Protein AF-A0A9E5Z0H8-F1 (afdb_monomer_lite)

Secondary structure (DSSP, 8-state):
------EEEEEEETTEEEEEESS---TT-EEEEEEGGGEEEEEEEEEEETTEEEEEE-S-HHHHHHHHHHHHT-

Structure (mmCIF, N/CA/C/O backbone):
data_AF-A0A9E5Z0H8-F1
#
_entry.id   AF-A0A9E5Z0H8-F1
#
loop_
_atom_site.group_PDB
_atom_site.id
_atom_site.type_symbol
_atom_site.label_atom_id
_atom_site.label_alt_id
_atom_site.label_comp_id
_atom_site.label_asym_id
_atom_site.label_entity_id
_atom_site.label_seq_id
_atom_site.pdbx_PDB_ins_code
_atom_site.Cartn_x
_atom_site.Cartn_y
_atom_site.Cartn_z
_atom_site.occupancy
_atom_site.B_iso_or_equiv
_atom_site.auth_seq_id
_atom_site.auth_comp_id
_atom_site.auth_asym_id
_atom_site.auth_atom_id
_atom_site.pdbx_PDB_model_num
ATOM 1 N N . GLY A 1 1 ? -19.002 -8.763 0.819 1.00 62.78 1 GLY A N 1
ATOM 2 C CA . GLY A 1 1 ? -18.771 -9.422 -0.480 1.00 62.78 1 GLY A CA 1
ATOM 3 C C . GLY A 1 1 ? -17.383 -9.065 -0.949 1.00 62.78 1 GLY A C 1
ATOM 4 O O . GLY A 1 1 ? -17.001 -7.913 -0.783 1.00 62.78 1 GLY A O 1
ATOM 5 N N . GLU A 1 2 ? -16.623 -10.031 -1.455 1.00 75.69 2 GLU A N 1
ATOM 6 C CA . GLU A 1 2 ? -15.262 -9.799 -1.950 1.00 75.69 2 GLU A CA 1
ATOM 7 C C . GLU A 1 2 ? -15.290 -8.870 -3.177 1.00 75.69 2 GLU A C 1
ATOM 9 O O . GLU A 1 2 ? -16.125 -9.032 -4.070 1.00 75.69 2 GLU A O 1
ATOM 14 N N . ARG A 1 3 ? -14.424 -7.849 -3.198 1.00 86.69 3 ARG A N 1
ATOM 15 C CA . ARG A 1 3 ? -14.317 -6.866 -4.290 1.00 86.69 3 ARG A CA 1
ATOM 16 C C . ARG A 1 3 ? -12.901 -6.929 -4.852 1.00 86.69 3 ARG A C 1
ATOM 18 O O . ARG A 1 3 ? -11.947 -6.765 -4.101 1.00 86.69 3 ARG A O 1
ATOM 25 N N . LYS A 1 4 ? -12.767 -7.104 -6.168 1.00 91.81 4 LYS A N 1
ATOM 26 C CA . LYS A 1 4 ? -11.479 -7.101 -6.877 1.00 91.81 4 LYS A CA 1
ATOM 27 C C . LYS A 1 4 ? -11.485 -6.034 -7.965 1.00 91.81 4 LYS A C 1
ATOM 29 O O . LYS A 1 4 ? -12.490 -5.840 -8.644 1.00 91.81 4 LYS A O 1
ATOM 34 N N . GLY A 1 5 ? -10.358 -5.360 -8.159 1.00 93.38 5 GLY A N 1
ATOM 35 C CA . GLY A 1 5 ? -10.177 -4.431 -9.268 1.00 93.38 5 GLY A CA 1
ATOM 36 C C . GLY A 1 5 ? -8.724 -4.023 -9.441 1.00 93.38 5 GLY A C 1
ATOM 37 O O . GLY A 1 5 ? -7.859 -4.428 -8.670 1.00 93.38 5 GLY A O 1
ATOM 38 N N . ARG A 1 6 ? -8.455 -3.251 -10.495 1.00 95.12 6 ARG A N 1
AT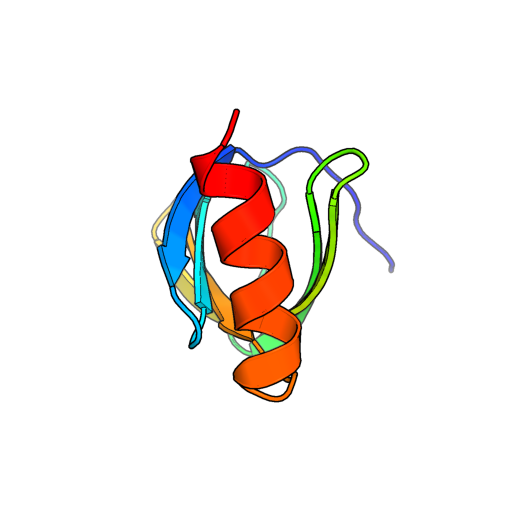OM 39 C CA . ARG A 1 6 ? -7.109 -2.746 -10.774 1.00 95.12 6 ARG A CA 1
ATOM 40 C C . ARG A 1 6 ? -6.796 -1.526 -9.911 1.00 95.12 6 ARG A C 1
ATOM 42 O O . ARG A 1 6 ? -7.681 -0.716 -9.614 1.00 95.12 6 ARG A O 1
ATOM 49 N N . ALA A 1 7 ? -5.526 -1.393 -9.566 1.00 95.25 7 ALA A N 1
ATOM 50 C CA . ALA A 1 7 ? -4.967 -0.222 -8.919 1.00 95.25 7 ALA A CA 1
ATOM 51 C C . ALA A 1 7 ? -3.587 0.076 -9.515 1.00 95.25 7 ALA A C 1
ATOM 53 O O . ALA A 1 7 ? -2.919 -0.834 -10.007 1.00 95.25 7 ALA A O 1
ATOM 54 N N . THR A 1 8 ? -3.182 1.338 -9.456 1.00 95.75 8 THR A N 1
ATOM 55 C CA . THR A 1 8 ? -1.805 1.770 -9.718 1.00 95.75 8 THR A CA 1
ATOM 56 C C . THR A 1 8 ? -1.139 2.025 -8.377 1.00 95.75 8 THR A C 1
ATOM 58 O O . THR A 1 8 ? -1.741 2.679 -7.529 1.00 95.75 8 THR A O 1
ATOM 61 N N . ILE A 1 9 ? 0.071 1.513 -8.164 1.00 94.31 9 ILE A N 1
ATOM 62 C CA . ILE A 1 9 ? 0.884 1.881 -7.001 1.00 94.31 9 ILE A CA 1
ATOM 63 C C . ILE A 1 9 ? 1.606 3.181 -7.354 1.00 94.31 9 ILE A C 1
ATOM 65 O O . ILE A 1 9 ? 2.369 3.209 -8.311 1.00 94.31 9 ILE A O 1
ATOM 69 N N . GLU A 1 10 ? 1.337 4.248 -6.604 1.00 95.19 10 GLU A N 1
ATOM 70 C CA . GLU A 1 10 ? 1.970 5.560 -6.806 1.00 95.19 10 GLU A CA 1
ATOM 71 C C . GLU A 1 10 ? 3.267 5.667 -6.002 1.00 95.19 10 GLU A C 1
ATOM 73 O O . GLU A 1 10 ? 4.270 6.170 -6.491 1.00 95.19 10 GLU A O 1
ATOM 78 N N . ASN A 1 11 ? 3.242 5.179 -4.757 1.00 93.00 11 ASN A N 1
ATOM 79 C CA . ASN A 1 11 ? 4.387 5.153 -3.851 1.00 93.00 11 ASN A CA 1
ATOM 80 C C . ASN A 1 11 ? 4.347 3.874 -3.016 1.00 93.00 11 ASN A C 1
ATOM 82 O O . ASN A 1 11 ? 3.266 3.420 -2.632 1.00 93.00 11 ASN A O 1
ATOM 86 N N . ILE A 1 12 ? 5.513 3.327 -2.677 1.00 92.19 12 ILE A N 1
ATOM 87 C CA . ILE A 1 12 ? 5.621 2.129 -1.843 1.00 92.19 12 ILE A CA 1
ATOM 88 C C . ILE A 1 12 ? 6.818 2.226 -0.892 1.00 92.19 12 ILE A C 1
ATOM 90 O O . ILE A 1 12 ? 7.848 2.812 -1.213 1.00 92.19 12 ILE A O 1
ATOM 94 N N . SER A 1 13 ? 6.647 1.689 0.311 1.00 90.6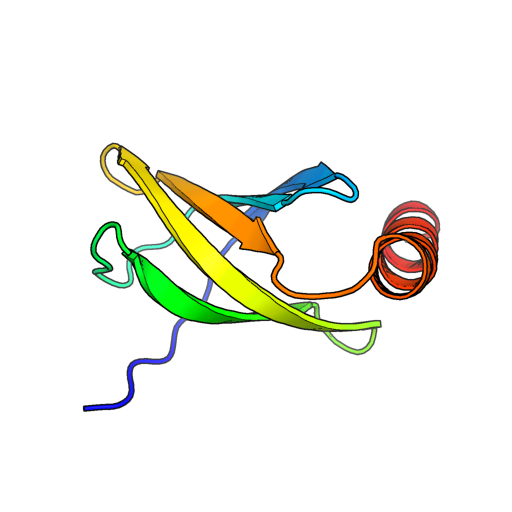2 13 SER A N 1
ATOM 95 C CA . SER A 1 13 ? 7.626 1.665 1.398 1.00 90.62 13 SER A CA 1
ATOM 96 C C . SER A 1 13 ? 7.427 0.399 2.237 1.00 90.62 13 SER A C 1
ATOM 98 O O . SER A 1 13 ? 6.387 -0.250 2.101 1.00 90.62 13 SER A O 1
ATOM 100 N N . PRO A 1 14 ? 8.343 0.060 3.162 1.00 89.06 14 PRO A N 1
ATOM 101 C CA . PRO A 1 14 ? 8.158 -1.123 3.997 1.00 89.06 14 PRO A CA 1
ATOM 102 C C . PRO A 1 14 ? 6.909 -1.078 4.886 1.00 89.06 14 PRO A C 1
ATOM 104 O O . PRO A 1 14 ? 6.341 -2.114 5.208 1.00 89.06 14 PRO A O 1
ATOM 107 N N . GLY A 1 15 ? 6.451 0.121 5.264 1.00 90.62 15 GLY A N 1
ATOM 108 C CA . GLY A 1 15 ? 5.265 0.288 6.106 1.00 90.62 15 GLY A CA 1
ATOM 109 C C . GLY A 1 15 ? 3.937 0.299 5.345 1.00 90.62 15 GLY A C 1
ATOM 110 O O . GLY A 1 15 ? 2.877 0.201 5.967 1.00 90.62 15 GLY A O 1
ATOM 111 N N . GLY A 1 16 ? 3.957 0.454 4.020 1.00 94.81 16 GLY A N 1
ATOM 112 C CA . GLY A 1 16 ? 2.730 0.642 3.258 1.00 94.81 16 GLY A CA 1
ATOM 113 C C . GLY A 1 16 ? 2.915 1.189 1.850 1.00 94.81 16 GLY A C 1
ATOM 114 O O . GLY A 1 16 ? 4.025 1.494 1.409 1.00 94.81 16 GLY A O 1
ATOM 115 N N . ALA A 1 17 ? 1.787 1.365 1.169 1.00 95.88 17 ALA A N 1
ATOM 116 C CA . ALA A 1 17 ? 1.710 1.900 -0.182 1.00 95.88 17 ALA A CA 1
ATOM 117 C C . ALA A 1 17 ? 0.633 2.977 -0.305 1.00 95.88 17 ALA A C 1
ATOM 119 O O . ALA A 1 17 ? -0.407 2.929 0.352 1.00 95.88 17 ALA A O 1
ATOM 120 N N . GLN A 1 18 ? 0.855 3.911 -1.219 1.00 97.44 18 GLN A N 1
ATOM 121 C CA . GLN A 1 18 ? -0.200 4.731 -1.786 1.00 97.44 18 GLN A CA 1
ATOM 122 C C . GLN A 1 18 ? -0.619 4.116 -3.117 1.00 97.44 18 GLN A C 1
ATOM 124 O O . GLN A 1 18 ? 0.219 3.913 -3.996 1.00 97.44 18 GLN A O 1
ATOM 129 N N . ILE A 1 19 ? -1.916 3.871 -3.282 1.00 97.50 19 ILE A N 1
ATOM 130 C CA . ILE A 1 19 ? -2.479 3.368 -4.534 1.00 97.50 19 ILE A CA 1
ATOM 131 C C . ILE A 1 19 ? -3.546 4.313 -5.081 1.00 97.50 19 ILE A C 1
ATOM 133 O O . ILE A 1 19 ? -4.232 4.998 -4.322 1.00 97.50 19 ILE A O 1
ATOM 137 N N . THR A 1 20 ? -3.743 4.281 -6.393 1.00 97.75 20 THR A N 1
ATOM 138 C CA . THR A 1 20 ? -4.896 4.878 -7.066 1.00 97.75 20 THR A CA 1
ATOM 139 C C . THR A 1 20 ? -5.819 3.769 -7.568 1.00 97.75 20 THR A C 1
ATOM 141 O O . THR A 1 20 ? -5.392 2.898 -8.325 1.00 97.75 20 THR A O 1
ATOM 144 N N . THR A 1 21 ? -7.097 3.782 -7.183 1.00 96.00 21 THR A N 1
ATOM 145 C CA . THR A 1 21 ? -8.098 2.810 -7.648 1.00 96.00 21 THR A CA 1
ATOM 146 C C . THR A 1 21 ? -9.493 3.421 -7.771 1.00 96.00 21 THR A C 1
ATOM 148 O O . THR A 1 21 ? -9.839 4.397 -7.111 1.00 96.00 21 THR A O 1
ATOM 151 N N . ARG A 1 22 ? -10.322 2.822 -8.635 1.00 95.12 22 ARG A N 1
ATOM 152 C CA . ARG A 1 22 ? -11.763 3.113 -8.721 1.00 95.12 22 ARG A CA 1
ATOM 153 C C . ARG A 1 22 ? -12.609 2.151 -7.893 1.00 95.12 22 ARG A C 1
ATOM 155 O O . ARG A 1 22 ? -13.825 2.309 -7.866 1.00 95.12 22 ARG A O 1
ATOM 162 N N . VAL A 1 23 ? -11.999 1.143 -7.266 1.00 94.06 23 VAL A N 1
ATOM 163 C CA . VAL A 1 23 ? -12.709 0.241 -6.360 1.00 94.06 23 VAL A CA 1
ATOM 164 C C . VAL A 1 23 ? -13.022 1.014 -5.075 1.00 94.06 23 VAL A C 1
ATOM 166 O O . VAL A 1 23 ? -12.091 1.445 -4.402 1.00 94.06 23 VAL A O 1
ATOM 169 N N . PRO A 1 24 ? -14.305 1.191 -4.717 1.00 92.62 24 PRO A N 1
ATOM 170 C CA . PRO A 1 24 ? -14.688 1.751 -3.429 1.00 92.62 24 PRO A CA 1
ATOM 171 C C . PRO A 1 24 ? -14.148 0.884 -2.292 1.00 92.62 24 PRO A C 1
ATOM 173 O O . PRO A 1 24 ? -14.375 -0.332 -2.292 1.00 92.62 24 PRO A O 1
ATOM 176 N N . VAL A 1 25 ? -13.460 1.531 -1.356 1.00 94.62 25 VAL A N 1
ATOM 177 C CA . VAL A 1 25 ? -12.919 0.954 -0.123 1.00 94.62 25 VAL A CA 1
ATOM 178 C C . VAL A 1 25 ? -13.075 1.955 1.018 1.00 94.62 25 VAL A C 1
ATOM 180 O O . VAL A 1 25 ? -13.185 3.158 0.774 1.00 94.62 25 VAL A O 1
ATOM 183 N N . GLU A 1 26 ? -13.065 1.461 2.250 1.00 95.50 26 GLU A N 1
ATOM 184 C CA . GLU A 1 26 ? -13.243 2.270 3.459 1.00 95.50 26 GLU A CA 1
ATOM 185 C C . GLU A 1 26 ? -12.022 2.160 4.388 1.00 95.50 26 GLU A C 1
ATOM 187 O O . GLU A 1 26 ? -11.381 1.107 4.417 1.00 95.50 26 GLU A O 1
ATOM 192 N N . PRO A 1 27 ? -11.681 3.206 5.168 1.00 97.62 27 PRO A N 1
ATOM 193 C CA . PRO A 1 27 ? -10.669 3.101 6.218 1.00 97.62 27 PRO A CA 1
ATOM 194 C C . PRO A 1 27 ? -10.922 1.922 7.168 1.00 97.62 27 PRO A C 1
ATOM 196 O O . PRO A 1 27 ? -12.051 1.666 7.574 1.00 97.62 27 PRO A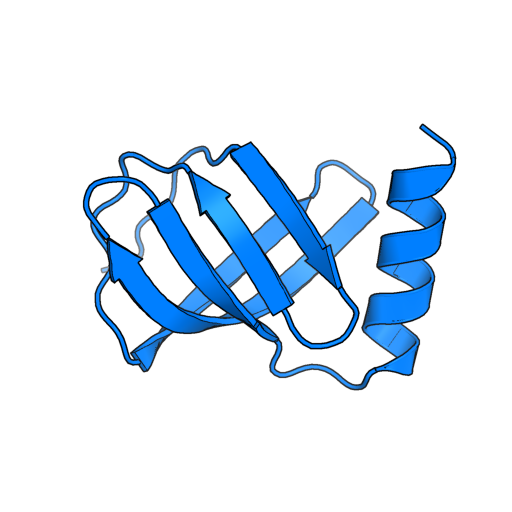 O 1
ATOM 199 N N . GLY A 1 28 ? -9.860 1.200 7.519 1.00 97.06 28 GLY A N 1
ATOM 200 C CA . GLY A 1 28 ? -9.901 -0.022 8.325 1.00 97.06 28 GLY A CA 1
ATOM 201 C C . GLY A 1 28 ? -10.235 -1.294 7.541 1.00 97.06 28 GLY A C 1
ATOM 202 O O . GLY A 1 28 ? -10.065 -2.390 8.072 1.00 97.06 28 GLY A O 1
ATOM 203 N N . GLN A 1 29 ? -10.668 -1.189 6.282 1.00 96.25 29 GLN A N 1
ATOM 204 C CA . GLN A 1 29 ? -10.965 -2.361 5.464 1.00 96.25 29 GLN A CA 1
ATOM 205 C C . GLN A 1 29 ? -9.684 -3.149 5.155 1.00 96.25 29 GLN A C 1
ATOM 207 O O . GLN A 1 29 ? -8.706 -2.584 4.662 1.00 96.25 29 GLN A O 1
ATOM 212 N N . ALA A 1 30 ? -9.716 -4.462 5.396 1.00 96.19 30 ALA A N 1
ATOM 213 C CA . ALA A 1 30 ? -8.660 -5.380 4.984 1.00 96.19 30 ALA A CA 1
ATOM 214 C C . ALA A 1 30 ? -8.620 -5.514 3.455 1.00 96.19 30 ALA A C 1
ATOM 216 O O . ALA A 1 30 ? -9.660 -5.647 2.798 1.00 96.19 30 ALA A 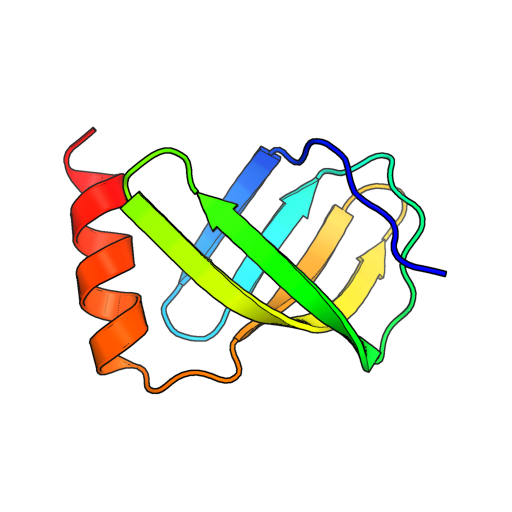O 1
ATOM 217 N N . ILE A 1 31 ? -7.416 -5.493 2.893 1.00 95.38 31 ILE A N 1
ATOM 218 C CA . ILE A 1 31 ? -7.168 -5.615 1.462 1.00 95.38 31 ILE A CA 1
ATOM 219 C C . ILE A 1 31 ? -5.940 -6.486 1.187 1.00 95.38 31 ILE A C 1
ATOM 221 O O . ILE A 1 31 ? -5.036 -6.614 2.011 1.00 95.38 31 ILE A O 1
ATOM 225 N N . VAL A 1 32 ? -5.890 -7.029 -0.027 1.00 94.69 32 VAL A N 1
ATOM 226 C CA . VAL A 1 32 ? -4.720 -7.726 -0.564 1.00 94.69 32 VAL A CA 1
ATOM 227 C C . VAL A 1 32 ? -4.278 -7.002 -1.828 1.00 94.69 32 VAL A C 1
ATOM 229 O O . VAL A 1 32 ? -5.054 -6.871 -2.778 1.00 94.69 32 VAL A O 1
ATOM 232 N N . LEU A 1 33 ? -3.038 -6.520 -1.845 1.00 93.12 33 LEU A N 1
ATOM 233 C CA . LEU A 1 33 ? -2.414 -5.940 -3.029 1.00 93.12 33 LEU A CA 1
ATOM 234 C C . LEU A 1 33 ? -1.618 -7.008 -3.768 1.00 93.12 33 LEU A C 1
ATOM 236 O O . LEU A 1 33 ? -0.608 -7.482 -3.264 1.00 93.12 33 LEU A O 1
ATOM 240 N N . THR A 1 34 ? -2.054 -7.369 -4.973 1.00 92.06 34 THR A N 1
ATOM 241 C CA . THR A 1 34 ? -1.288 -8.233 -5.883 1.00 92.06 34 THR A CA 1
ATOM 242 C C . THR A 1 34 ? -0.417 -7.375 -6.795 1.00 92.06 34 THR A C 1
ATOM 244 O O . THR A 1 34 ? -0.943 -6.555 -7.550 1.00 92.06 34 THR A O 1
ATOM 247 N N . ILE A 1 35 ? 0.900 -7.574 -6.743 1.00 88.81 35 ILE A N 1
ATOM 248 C CA . ILE A 1 35 ? 1.897 -6.804 -7.495 1.00 88.81 35 ILE A CA 1
ATOM 249 C C . ILE A 1 35 ? 2.491 -7.696 -8.589 1.00 88.81 35 ILE A C 1
ATOM 251 O O . ILE A 1 35 ? 3.585 -8.231 -8.446 1.00 88.81 35 ILE A O 1
ATOM 255 N N . GLY A 1 36 ? 1.745 -7.885 -9.681 1.00 83.75 36 GLY A N 1
ATOM 256 C CA . GLY A 1 36 ? 2.170 -8.749 -10.791 1.00 83.75 36 GLY A CA 1
ATOM 257 C C . GLY A 1 36 ? 2.620 -10.136 -10.315 1.00 83.75 36 GLY A C 1
ATOM 258 O O . GLY A 1 36 ? 1.984 -10.722 -9.438 1.00 83.75 36 GLY A O 1
ATOM 259 N N . ASP A 1 37 ? 3.738 -10.612 -10.863 1.00 82.50 37 ASP A N 1
ATOM 260 C CA . ASP A 1 37 ? 4.374 -11.879 -10.471 1.00 82.50 37 ASP A CA 1
ATOM 261 C C . ASP A 1 37 ? 5.289 -11.740 -9.240 1.00 82.50 37 ASP A C 1
ATOM 263 O O . ASP A 1 37 ? 5.843 -12.727 -8.765 1.00 82.50 37 ASP A O 1
ATOM 267 N N . LEU A 1 38 ? 5.447 -10.523 -8.704 1.00 81.25 38 LEU A N 1
ATOM 268 C CA . LEU A 1 38 ? 6.320 -10.251 -7.557 1.00 81.25 38 LEU A CA 1
ATOM 269 C C . LEU A 1 38 ? 5.710 -10.732 -6.238 1.00 81.25 38 LEU A C 1
ATOM 271 O O . LEU A 1 38 ? 6.429 -10.974 -5.274 1.00 81.25 38 LEU A O 1
ATOM 275 N N . GLY A 1 39 ? 4.385 -10.885 -6.195 1.00 87.94 39 GLY A N 1
ATOM 276 C CA . GLY A 1 39 ? 3.673 -11.479 -5.070 1.00 87.94 39 GLY A CA 1
ATOM 277 C C . GLY A 1 39 ? 2.525 -10.620 -4.557 1.00 87.94 39 G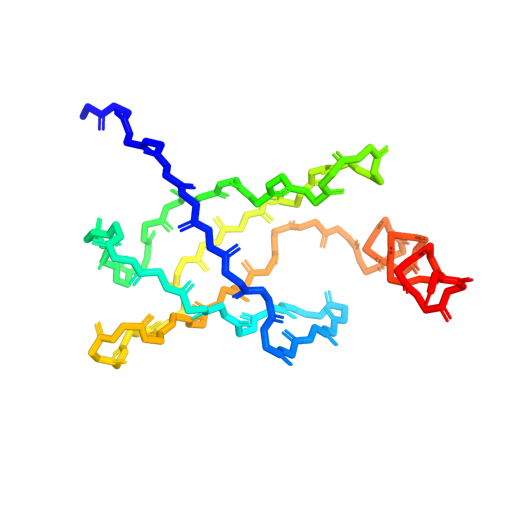LY A C 1
ATOM 278 O O . GLY A 1 39 ? 1.916 -9.829 -5.285 1.00 87.94 39 GLY A O 1
ATOM 279 N N . THR A 1 40 ? 2.191 -10.816 -3.283 1.00 90.75 40 THR A N 1
ATOM 280 C CA . THR A 1 40 ? 1.053 -10.165 -2.630 1.00 90.75 40 THR A CA 1
ATOM 281 C C . THR A 1 40 ? 1.443 -9.523 -1.310 1.00 90.75 40 THR A C 1
ATOM 283 O O . THR A 1 40 ? 2.203 -10.106 -0.541 1.00 90.75 40 THR A O 1
ATOM 286 N N . ALA A 1 41 ? 0.846 -8.371 -1.008 1.00 91.69 41 ALA A N 1
ATOM 287 C CA . ALA A 1 41 ? 0.940 -7.725 0.290 1.00 91.69 41 ALA A CA 1
ATOM 288 C C . ALA A 1 41 ? -0.435 -7.614 0.958 1.00 91.69 41 ALA A C 1
ATOM 290 O O . ALA A 1 41 ? -1.355 -7.007 0.404 1.00 91.69 41 ALA A O 1
ATOM 291 N N . ASN A 1 42 ? -0.560 -8.190 2.154 1.00 94.62 42 ASN A N 1
ATOM 292 C CA . ASN A 1 42 ? -1.735 -8.023 3.008 1.00 94.62 42 ASN A CA 1
ATOM 293 C C . ASN A 1 42 ? -1.644 -6.701 3.773 1.00 94.62 42 ASN A C 1
ATOM 295 O O . ASN A 1 42 ? -0.560 -6.304 4.215 1.00 94.62 42 ASN A O 1
ATOM 299 N N . GLY A 1 43 ? -2.776 -6.027 3.933 1.00 95.19 43 GLY A N 1
ATOM 300 C CA . GLY A 1 43 ? -2.835 -4.783 4.677 1.00 95.19 43 GLY A CA 1
ATOM 301 C C . GLY A 1 43 ? -4.249 -4.303 4.946 1.00 95.19 43 GLY A C 1
ATOM 302 O O . GLY A 1 43 ? -5.241 -4.923 4.563 1.00 95.19 43 GLY A O 1
ATOM 303 N N . HIS A 1 44 ? -4.330 -3.122 5.539 1.00 97.50 44 HIS A N 1
ATOM 304 C CA . HIS A 1 44 ? -5.576 -2.414 5.776 1.00 97.50 44 HIS A CA 1
ATOM 305 C C . HIS A 1 44 ? -5.517 -0.995 5.217 1.00 97.50 44 HIS A C 1
ATOM 307 O O . HIS A 1 44 ? -4.461 -0.358 5.147 1.00 97.50 44 HIS A O 1
ATOM 313 N N . VAL A 1 45 ? -6.676 -0.481 4.814 1.00 97.62 45 VAL A N 1
ATOM 314 C CA . VAL A 1 45 ? -6.808 0.907 4.371 1.00 97.62 45 VAL A CA 1
ATOM 315 C C . VAL A 1 45 ? -6.567 1.834 5.563 1.00 97.62 45 VAL A C 1
ATOM 317 O O . VAL A 1 45 ? -7.361 1.880 6.498 1.00 97.62 45 VAL A O 1
ATOM 320 N N . ALA A 1 46 ? -5.480 2.597 5.533 1.00 98.06 46 ALA A N 1
ATOM 321 C CA . ALA A 1 46 ? -5.150 3.577 6.562 1.00 98.06 46 ALA A CA 1
ATOM 322 C C . ALA A 1 46 ? -5.918 4.893 6.363 1.00 98.06 46 ALA A C 1
ATOM 324 O O . ALA A 1 46 ? -6.300 5.548 7.330 1.00 98.06 46 ALA A O 1
ATOM 325 N N . TRP A 1 47 ? -6.143 5.286 5.107 1.00 98.19 47 TRP A N 1
ATOM 326 C CA . TRP A 1 47 ? -6.881 6.495 4.741 1.00 98.19 47 TRP A CA 1
ATOM 327 C C . TRP A 1 47 ? -7.376 6.429 3.293 1.00 98.19 47 TRP A C 1
ATOM 329 O O . TRP A 1 47 ? -6.847 5.685 2.466 1.00 98.19 47 TRP A O 1
ATOM 339 N N . THR A 1 48 ? -8.370 7.255 2.968 1.00 97.62 48 THR A N 1
ATOM 340 C CA . THR A 1 48 ? -8.925 7.400 1.613 1.00 97.62 48 THR A CA 1
ATOM 341 C C . THR A 1 48 ? -9.064 8.873 1.244 1.00 97.62 48 THR A C 1
ATOM 343 O O . THR A 1 48 ? -9.550 9.666 2.049 1.00 97.62 48 THR A O 1
ATOM 346 N N . ASN A 1 49 ? -8.702 9.240 0.015 1.00 96.31 49 ASN A N 1
ATOM 347 C CA . ASN A 1 49 ? -8.932 10.565 -0.558 1.00 96.31 49 ASN A CA 1
ATOM 348 C C . ASN A 1 49 ? -9.294 10.447 -2.048 1.00 96.31 49 ASN A C 1
ATOM 350 O O . ASN A 1 49 ? -8.431 10.205 -2.891 1.00 96.31 49 ASN A O 1
ATOM 354 N N . ARG A 1 50 ? -10.577 10.640 -2.384 1.00 91.25 50 ARG A N 1
ATOM 355 C CA . ARG A 1 50 ? -11.134 10.433 -3.736 1.00 91.25 50 ARG A CA 1
ATOM 356 C C . ARG A 1 50 ? -10.811 9.039 -4.294 1.00 91.25 50 ARG A C 1
ATOM 358 O O . ARG A 1 50 ? -11.478 8.082 -3.927 1.00 91.25 50 ARG A O 1
ATOM 365 N N . TYR A 1 51 ? -9.829 8.944 -5.191 1.00 93.88 51 TYR A N 1
ATOM 366 C CA . TYR A 1 51 ? -9.376 7.697 -5.820 1.00 93.88 51 TYR A CA 1
ATOM 367 C C . TYR A 1 51 ? -8.033 7.219 -5.273 1.00 93.88 51 TYR A C 1
ATOM 369 O O . TYR A 1 51 ? -7.551 6.167 -5.678 1.00 93.88 51 TYR A O 1
ATOM 377 N N . THR A 1 52 ? -7.425 7.989 -4.375 1.00 97.12 52 THR A N 1
ATOM 378 C CA . THR A 1 52 ? -6.163 7.658 -3.731 1.00 97.12 52 THR A CA 1
ATOM 379 C C . THR A 1 52 ? -6.439 6.998 -2.390 1.00 97.12 52 THR A C 1
ATOM 381 O O . THR A 1 52 ? -7.270 7.463 -1.607 1.00 97.12 52 THR A O 1
ATOM 384 N N . VAL A 1 53 ? -5.731 5.913 -2.117 1.00 98.12 53 VAL A N 1
ATOM 385 C CA . VAL A 1 53 ? -5.897 5.099 -0.919 1.00 98.12 53 VAL A CA 1
ATOM 386 C C . VAL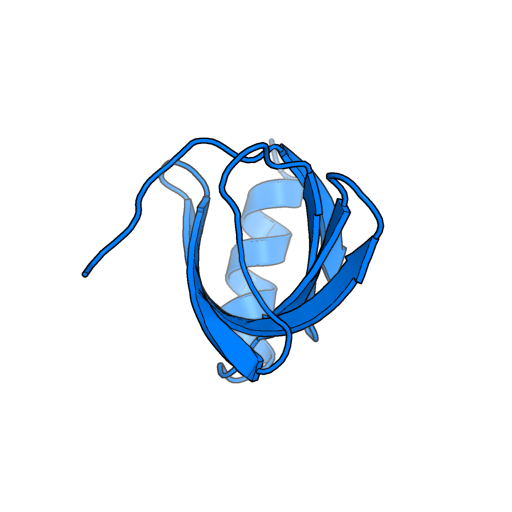 A 1 53 ? -4.524 4.862 -0.309 1.00 98.12 53 VAL A C 1
ATOM 388 O O . VAL A 1 53 ? -3.594 4.449 -1.001 1.00 98.12 53 VAL A O 1
ATOM 391 N N . GLY A 1 54 ? -4.405 5.125 0.988 1.00 98.00 54 GLY A N 1
ATOM 392 C CA . GLY A 1 54 ? -3.252 4.725 1.778 1.00 98.00 54 GLY A CA 1
ATOM 393 C C . GLY A 1 54 ? -3.470 3.344 2.360 1.00 98.00 54 GLY A C 1
ATOM 394 O O . GLY A 1 54 ? -4.493 3.095 2.994 1.00 98.00 54 GLY A O 1
ATOM 395 N N . VAL A 1 55 ? -2.498 2.466 2.173 1.00 97.56 55 VAL A N 1
ATOM 396 C CA . VAL A 1 55 ? -2.512 1.086 2.651 1.00 97.56 55 VAL A CA 1
ATOM 397 C C . VAL A 1 55 ? -1.379 0.919 3.641 1.00 97.56 55 VAL A C 1
ATOM 399 O O . VAL A 1 55 ? -0.235 1.228 3.312 1.00 97.56 55 VAL A O 1
ATOM 402 N N . LYS A 1 56 ? -1.685 0.413 4.832 1.00 96.81 56 LYS A N 1
ATOM 403 C CA . LYS A 1 56 ? -0.684 -0.028 5.801 1.00 96.81 56 LYS A CA 1
ATOM 404 C C . LYS A 1 56 ? -0.548 -1.542 5.707 1.00 96.81 56 LYS A C 1
ATOM 406 O O . LYS A 1 56 ? -1.560 -2.238 5.718 1.00 96.81 56 LYS A O 1
ATOM 411 N N . PHE A 1 57 ? 0.680 -2.035 5.579 1.00 95.06 57 PHE A N 1
ATOM 412 C CA . PHE A 1 57 ? 0.933 -3.471 5.489 1.00 95.06 57 PHE A CA 1
ATOM 413 C C . PHE A 1 57 ? 0.862 -4.141 6.864 1.00 95.06 57 PHE A C 1
ATOM 415 O O . PHE A 1 57 ? 1.276 -3.555 7.865 1.00 95.06 57 PHE A O 1
ATOM 422 N N . ASP A 1 58 ? 0.351 -5.373 6.883 1.00 91.19 58 ASP A N 1
ATOM 423 C CA . ASP A 1 58 ? 0.235 -6.205 8.092 1.00 91.19 58 ASP A CA 1
ATOM 424 C C . ASP A 1 58 ? 1.437 -7.155 8.271 1.00 91.19 58 ASP A C 1
ATOM 426 O O . ASP A 1 58 ? 1.543 -7.845 9.282 1.00 91.19 58 ASP A O 1
ATOM 430 N N . GLN A 1 59 ? 2.323 -7.224 7.273 1.00 79.19 59 GLN A N 1
ATOM 431 C CA . GLN A 1 59 ? 3.458 -8.151 7.218 1.00 79.19 59 GLN A CA 1
ATOM 432 C C . GLN A 1 59 ? 4.709 -7.582 7.899 1.00 79.19 59 GLN A C 1
ATOM 434 O O . GLN A 1 59 ? 4.853 -6.366 8.042 1.00 79.19 59 GLN A O 1
ATOM 439 N N . GLU A 1 60 ? 5.641 -8.465 8.269 1.00 74.12 60 GLU A N 1
ATOM 440 C CA . GLU A 1 60 ? 6.964 -8.056 8.745 1.00 74.12 60 GLU A CA 1
ATOM 441 C C . GLU A 1 60 ? 7.733 -7.275 7.670 1.00 74.12 60 GLU A C 1
ATOM 443 O O . GLU A 1 60 ? 7.625 -7.543 6.469 1.00 74.12 60 GLU A O 1
ATOM 448 N N . VAL A 1 61 ? 8.527 -6.302 8.127 1.00 70.12 61 VAL A N 1
ATOM 449 C CA . VAL A 1 61 ? 9.300 -5.381 7.280 1.00 70.12 61 VAL A CA 1
ATOM 450 C C . VAL A 1 61 ? 10.213 -6.134 6.312 1.00 70.12 61 VAL A C 1
ATOM 452 O O . VAL A 1 61 ? 10.308 -5.724 5.159 1.00 70.12 61 VAL A O 1
ATOM 455 N N . ASP A 1 62 ? 10.814 -7.246 6.743 1.00 72.50 62 ASP A N 1
ATOM 456 C CA . ASP A 1 62 ? 11.744 -8.039 5.929 1.00 72.50 62 ASP A CA 1
ATOM 457 C C . ASP A 1 62 ? 11.046 -8.674 4.715 1.00 72.50 62 ASP A C 1
ATOM 459 O O . ASP A 1 62 ? 11.527 -8.561 3.590 1.00 72.50 62 ASP A O 1
ATOM 463 N N . ALA A 1 63 ? 9.843 -9.230 4.902 1.00 75.56 63 ALA A N 1
ATOM 464 C CA . ALA A 1 63 ? 9.059 -9.808 3.808 1.00 75.56 63 ALA A CA 1
ATOM 465 C C . ALA A 1 63 ? 8.620 -8.752 2.777 1.00 75.56 63 ALA A C 1
ATOM 467 O O . ALA A 1 63 ? 8.541 -9.030 1.579 1.00 75.56 63 ALA A O 1
ATOM 468 N N . ILE A 1 64 ? 8.341 -7.522 3.223 1.00 82.00 64 ILE A N 1
ATOM 469 C CA . ILE A 1 64 ? 8.047 -6.409 2.313 1.00 82.00 64 ILE A CA 1
ATOM 470 C C . ILE A 1 64 ? 9.328 -5.869 1.658 1.00 82.00 64 ILE A C 1
ATOM 472 O O . ILE A 1 64 ? 9.273 -5.429 0.511 1.00 82.00 64 ILE A O 1
ATOM 476 N N . ALA A 1 65 ? 10.477 -5.896 2.337 1.00 80.19 65 ALA A N 1
ATOM 477 C CA . ALA A 1 65 ? 11.743 -5.410 1.792 1.00 80.19 65 ALA A CA 1
ATOM 478 C C . ALA A 1 65 ? 12.184 -6.205 0.552 1.00 80.19 65 ALA A C 1
ATOM 480 O O . ALA A 1 65 ? 12.563 -5.598 -0.452 1.00 80.19 65 ALA A O 1
ATOM 481 N N . ASP A 1 66 ? 12.043 -7.532 0.575 1.00 81.19 66 ASP A N 1
ATOM 482 C CA . ASP A 1 66 ? 12.333 -8.390 -0.583 1.00 81.19 66 ASP A CA 1
ATOM 483 C C . ASP A 1 66 ? 11.416 -8.072 -1.779 1.00 81.19 66 ASP A C 1
ATOM 485 O O . ASP A 1 66 ? 11.857 -7.981 -2.933 1.00 81.19 66 ASP A O 1
ATOM 489 N N . LEU A 1 67 ? 10.132 -7.819 -1.503 1.00 82.38 67 LEU A N 1
ATOM 490 C CA . LEU A 1 67 ? 9.157 -7.407 -2.514 1.00 82.38 67 LEU A CA 1
ATOM 491 C C . LEU A 1 67 ? 9.513 -6.038 -3.115 1.00 82.38 67 LEU A C 1
ATOM 493 O O . LEU A 1 67 ? 9.467 -5.858 -4.331 1.00 82.38 67 LEU A O 1
ATOM 497 N N . LEU A 1 68 ? 9.899 -5.077 -2.275 1.00 82.31 68 LEU A N 1
ATOM 498 C CA . LEU A 1 68 ? 10.309 -3.735 -2.692 1.00 82.31 68 LEU A CA 1
ATOM 499 C C . LEU A 1 68 ? 11.542 -3.755 -3.590 1.00 82.31 68 LEU A C 1
ATOM 501 O O . LEU A 1 68 ? 11.557 -3.076 -4.617 1.00 82.31 68 LEU A O 1
ATOM 505 N N . LEU A 1 69 ? 12.558 -4.537 -3.220 1.00 83.19 69 LEU A N 1
ATOM 506 C CA . LEU A 1 69 ? 13.761 -4.697 -4.030 1.00 83.19 69 LEU A CA 1
ATOM 507 C C . LEU A 1 69 ? 13.408 -5.257 -5.410 1.00 83.19 69 LEU A C 1
ATOM 509 O O . LEU A 1 69 ? 13.936 -4.796 -6.418 1.00 83.19 69 LEU A O 1
ATOM 513 N N . SER A 1 70 ? 12.453 -6.185 -5.458 1.00 81.06 70 SER A N 1
ATOM 514 C CA . SER A 1 70 ? 11.986 -6.767 -6.711 1.00 81.06 70 SER A CA 1
ATOM 515 C C . SER A 1 70 ? 11.293 -5.741 -7.612 1.00 81.06 70 SER A C 1
ATOM 517 O O . SER A 1 70 ? 11.487 -5.792 -8.817 1.00 81.06 70 SER A O 1
ATOM 519 N N . VAL A 1 71 ? 10.542 -4.777 -7.064 1.00 79.25 71 VAL A N 1
ATOM 520 C CA . VAL A 1 71 ? 9.929 -3.686 -7.854 1.00 79.25 71 VAL A CA 1
ATOM 521 C C . VAL A 1 71 ? 10.980 -2.690 -8.359 1.00 79.25 71 VAL A C 1
ATOM 523 O O . VAL A 1 71 ? 10.824 -2.147 -9.446 1.00 79.25 71 VAL A O 1
ATOM 526 N N . ALA A 1 72 ? 12.053 -2.452 -7.599 1.00 78.19 72 ALA A N 1
ATOM 527 C CA . ALA A 1 72 ? 13.092 -1.478 -7.950 1.00 78.19 72 ALA A CA 1
ATOM 528 C C . ALA A 1 72 ? 14.026 -1.924 -9.093 1.00 78.19 72 ALA A C 1
ATOM 530 O O . ALA A 1 72 ? 14.773 -1.103 -9.622 1.00 78.19 72 ALA A O 1
ATOM 531 N N . ILE A 1 73 ? 14.022 -3.215 -9.439 1.00 75.00 73 ILE A N 1
ATOM 532 C CA . ILE A 1 73 ? 14.875 -3.804 -10.488 1.00 75.00 73 ILE A CA 1
ATOM 533 C C . ILE A 1 73 ? 14.161 -3.833 -11.859 1.00 75.00 73 ILE A C 1
ATOM 535 O O . ILE A 1 73 ? 14.808 -4.100 -12.874 1.00 75.00 73 ILE A O 1
ATOM 539 N N . TYR A 1 74 ? 12.855 -3.540 -11.903 1.00 57.75 74 TYR A N 1
ATOM 540 C CA . TYR A 1 74 ? 12.056 -3.455 -13.134 1.00 57.75 74 TYR A CA 1
ATOM 541 C C . TYR A 1 74 ? 12.024 -2.053 -13.750 1.00 57.75 74 TYR A C 1
ATOM 543 O O . TYR A 1 74 ? 12.111 -1.054 -13.001 1.00 57.75 74 TYR A O 1
#

Sequence (74 aa):
GERKGRATIENISPGGAQITTRVPVEPGQAIVLTIGDLGTANGHVAWTNRYTVGVKFDQEVDAIADLLLSVAIY

Radius of gyration: 11.65 Å; chains: 1; bounding box: 34×22×22 Å

Foldseek 3Di:
DDDDDDWAFPDDDLFWTKIFAPDDDDFQDWDWDQDDPLGIFTFTFNDDDDRITITTTPDDSVVVVSSVVVVVVD

pLDDT: mean 89.59, std 8.93, range [57.75, 98.19]